Protein AF-A0A3R6HA87-F1 (afdb_monomer_lite)

Secondary structure (DSSP, 8-state):
---S-EETTT----HHHHHHTEETTTTEEEEEEEETT-SS-EEEEE-TTS-EE-TT--B--EEEEEEPPPPP--

Organism: NCBI:txid410072

Sequence (74 aa):
MSNGWIPTTERLPDQREFIESYVHSEYAAEFLVTIEGADKATTLYYSQTGVWFDEQGEPYKVVAWMPLPERYKG

Structure (mmCIF, N/CA/C/O backbone):
data_AF-A0A3R6HA87-F1
#
_entry.id   AF-A0A3R6HA87-F1
#
loop_
_atom_site.group_PDB
_atom_site.id
_atom_site.type_symbol
_atom_site.label_atom_id
_atom_site.label_alt_id
_atom_site.label_comp_id
_atom_site.label_asym_id
_atom_site.label_entity_id
_atom_site.label_seq_id
_atom_site.pdbx_PDB_ins_code
_atom_site.Cartn_x
_atom_site.Cartn_y
_atom_site.Cartn_z
_atom_site.occupancy
_atom_site.B_iso_or_equiv
_atom_site.auth_seq_id
_atom_site.auth_comp_id
_atom_site.auth_asym_id
_atom_site.auth_atom_id
_atom_site.pdbx_PDB_model_num
ATOM 1 N N . MET A 1 1 ? 0.018 -18.411 12.326 1.00 43.53 1 MET A N 1
ATOM 2 C CA . MET A 1 1 ? 0.443 -18.142 10.940 1.00 43.53 1 MET A CA 1
ATOM 3 C C . MET A 1 1 ? -0.048 -16.749 10.614 1.00 43.53 1 MET A C 1
ATOM 5 O O . MET A 1 1 ? -1.255 -16.550 10.657 1.00 43.53 1 MET A O 1
ATOM 9 N N . SER A 1 2 ? 0.841 -15.777 10.412 1.00 57.53 2 SER A N 1
ATOM 10 C CA . SER A 1 2 ? 0.426 -14.508 9.815 1.00 57.53 2 SER A CA 1
ATOM 11 C C . SER A 1 2 ? 0.002 -14.820 8.382 1.00 57.53 2 SER A C 1
ATOM 13 O O . SER A 1 2 ? 0.704 -15.498 7.638 1.00 57.53 2 SER A O 1
ATOM 15 N N . ASN A 1 3 ? -1.198 -14.406 8.013 1.00 83.88 3 ASN A N 1
ATOM 16 C CA . ASN A 1 3 ? -1.820 -14.599 6.703 1.00 83.88 3 ASN A CA 1
ATOM 17 C C . ASN A 1 3 ? -1.190 -13.707 5.608 1.00 83.88 3 ASN A C 1
ATOM 19 O O . ASN A 1 3 ? -1.885 -13.295 4.688 1.00 83.88 3 ASN A O 1
ATOM 23 N N . GLY A 1 4 ? 0.104 -13.383 5.724 1.00 90.56 4 GLY A N 1
ATOM 24 C CA . GLY A 1 4 ? 0.847 -12.508 4.810 1.00 90.56 4 GLY A CA 1
ATOM 25 C C . GLY A 1 4 ? 0.669 -11.004 5.043 1.00 90.56 4 GLY A C 1
ATOM 26 O O . GLY A 1 4 ? 1.489 -10.234 4.558 1.00 90.56 4 GLY A O 1
ATOM 27 N N . TRP A 1 5 ? -0.345 -10.585 5.805 1.00 96.25 5 TRP A N 1
ATOM 28 C CA . TRP A 1 5 ? -0.614 -9.175 6.094 1.00 96.25 5 TRP A CA 1
ATOM 29 C C . TRP A 1 5 ? 0.355 -8.587 7.117 1.00 96.25 5 TRP A C 1
ATOM 31 O O . TRP A 1 5 ? 0.623 -9.194 8.156 1.00 96.25 5 TRP A O 1
ATOM 41 N N . ILE A 1 6 ? 0.808 -7.369 6.834 1.00 97.44 6 ILE A N 1
ATOM 42 C CA . ILE A 1 6 ? 1.740 -6.599 7.652 1.00 97.44 6 ILE A CA 1
ATOM 43 C C . ILE A 1 6 ? 1.025 -5.324 8.105 1.00 97.44 6 ILE A C 1
ATOM 45 O O . ILE A 1 6 ? 0.689 -4.483 7.265 1.00 97.44 6 ILE A O 1
ATOM 49 N N . PRO A 1 7 ? 0.739 -5.159 9.407 1.00 97.81 7 PRO A N 1
ATOM 50 C CA . PRO A 1 7 ? 0.157 -3.927 9.921 1.00 97.81 7 PRO A CA 1
ATOM 51 C C . PRO A 1 7 ? 1.078 -2.733 9.661 1.00 97.81 7 PRO A C 1
ATOM 53 O O . PRO A 1 7 ? 2.289 -2.821 9.861 1.00 97.81 7 PRO A O 1
ATOM 56 N N . THR A 1 8 ? 0.521 -1.578 9.300 1.00 97.56 8 THR A N 1
ATOM 57 C CA . THR A 1 8 ? 1.329 -0.354 9.127 1.00 97.56 8 THR A CA 1
ATOM 58 C C . THR A 1 8 ? 1.933 0.139 10.445 1.00 97.56 8 THR A C 1
ATOM 60 O O . THR A 1 8 ? 2.933 0.853 10.438 1.00 97.56 8 THR A O 1
ATOM 63 N N . THR A 1 9 ? 1.377 -0.291 11.583 1.00 97.19 9 THR A N 1
ATOM 64 C CA . THR A 1 9 ? 1.951 -0.100 12.924 1.00 97.19 9 THR A CA 1
ATOM 65 C C . THR A 1 9 ? 3.175 -0.975 13.197 1.00 97.19 9 THR A C 1
ATOM 67 O O . THR A 1 9 ? 3.935 -0.667 14.112 1.00 97.19 9 THR A O 1
ATOM 70 N N . GLU A 1 10 ? 3.368 -2.058 12.439 1.00 97.25 10 GLU A N 1
ATOM 71 C CA . GLU A 1 10 ? 4.566 -2.897 12.493 1.00 97.25 10 GLU A CA 1
ATOM 72 C C . GLU A 1 10 ? 5.652 -2.320 11.582 1.00 97.25 10 GLU A C 1
ATOM 74 O O . GLU A 1 10 ? 6.751 -2.022 12.048 1.00 97.25 10 GLU A O 1
ATOM 79 N N . ARG A 1 11 ? 5.337 -2.132 10.292 1.00 96.44 11 ARG A N 1
ATOM 80 C CA . ARG A 1 11 ? 6.212 -1.460 9.322 1.00 96.44 11 ARG A CA 1
ATOM 81 C C . ARG A 1 11 ? 5.474 -1.068 8.045 1.00 96.44 11 ARG A C 1
ATOM 83 O O . ARG A 1 11 ? 4.409 -1.593 7.725 1.00 96.44 11 ARG A O 1
ATOM 90 N N . LEU A 1 12 ? 6.112 -0.198 7.273 1.00 97.50 12 LEU A N 1
ATOM 91 C CA . LEU A 1 12 ? 5.739 0.140 5.899 1.00 97.50 12 LEU A CA 1
ATOM 92 C C . LEU A 1 12 ? 6.570 -0.680 4.888 1.00 97.50 12 LEU A C 1
ATOM 94 O O . LEU A 1 12 ? 7.549 -1.319 5.303 1.00 97.50 12 LEU A O 1
ATOM 98 N N . PRO A 1 13 ? 6.199 -0.677 3.591 1.00 97.56 13 PRO A N 1
ATOM 99 C CA . PRO A 1 13 ? 7.033 -1.251 2.542 1.00 97.56 13 PRO A CA 1
ATOM 100 C C . PRO A 1 13 ? 8.425 -0.630 2.544 1.00 97.56 13 PRO A C 1
ATOM 102 O O . PRO A 1 13 ? 8.574 0.594 2.631 1.00 97.56 13 PRO A O 1
ATOM 105 N N . ASP A 1 14 ? 9.440 -1.479 2.461 1.00 96.00 14 ASP A N 1
ATOM 106 C CA . ASP A 1 14 ? 10.826 -1.055 2.373 1.00 96.00 14 ASP A CA 1
ATOM 107 C C . ASP A 1 14 ? 11.261 -0.808 0.919 1.00 96.00 14 ASP A C 1
ATOM 109 O O . ASP A 1 14 ? 10.488 -0.923 -0.036 1.00 96.00 14 ASP A O 1
ATOM 113 N N . GLN A 1 15 ? 12.531 -0.438 0.739 1.00 95.44 15 GLN A N 1
ATOM 114 C CA . GLN A 1 15 ? 13.082 -0.142 -0.580 1.00 95.44 15 GLN A CA 1
ATOM 115 C C . GLN A 1 15 ? 13.032 -1.348 -1.529 1.00 95.44 15 GLN A C 1
ATOM 117 O O . GLN A 1 15 ? 12.831 -1.168 -2.730 1.00 95.44 15 GLN A O 1
ATOM 122 N N . ARG A 1 16 ? 13.236 -2.568 -1.024 1.00 95.88 16 ARG A N 1
ATOM 123 C CA . ARG A 1 16 ? 13.232 -3.772 -1.856 1.00 95.88 16 ARG A CA 1
ATOM 124 C C . ARG A 1 16 ? 11.823 -4.036 -2.369 1.00 95.88 16 ARG A C 1
ATOM 126 O O . ARG A 1 16 ? 11.645 -4.223 -3.568 1.00 95.88 16 ARG A O 1
ATOM 133 N N . GLU A 1 17 ? 10.841 -3.994 -1.481 1.00 96.50 17 GLU A N 1
ATOM 134 C CA . GLU A 1 17 ? 9.436 -4.247 -1.811 1.00 96.50 17 GLU A CA 1
ATOM 135 C C . GLU A 1 17 ? 8.874 -3.163 -2.734 1.00 96.50 17 GLU A C 1
ATOM 137 O O . GLU A 1 17 ? 8.102 -3.462 -3.648 1.00 96.50 17 GLU A O 1
ATOM 142 N N . PHE A 1 18 ? 9.322 -1.917 -2.548 1.00 96.75 18 PHE A N 1
ATOM 143 C CA . PHE A 1 18 ? 9.031 -0.812 -3.454 1.00 96.75 18 PHE A CA 1
ATOM 144 C C . PHE A 1 18 ? 9.554 -1.085 -4.870 1.00 96.75 18 PHE A C 1
ATOM 146 O O . PHE A 1 18 ? 8.824 -0.903 -5.838 1.00 96.75 18 PHE A O 1
ATOM 153 N N . ILE A 1 19 ? 10.810 -1.528 -5.008 1.00 96.19 19 ILE A N 1
ATOM 154 C CA . ILE A 1 19 ? 11.420 -1.811 -6.317 1.00 96.19 19 ILE A CA 1
ATOM 155 C C . ILE A 1 19 ? 10.750 -3.014 -6.990 1.00 96.19 19 ILE A C 1
ATOM 157 O O . ILE A 1 19 ? 10.463 -2.961 -8.184 1.00 96.19 19 ILE A O 1
ATOM 161 N N . GLU A 1 20 ? 10.495 -4.089 -6.241 1.00 95.81 20 GLU A N 1
ATOM 162 C CA . GLU A 1 20 ? 9.872 -5.313 -6.764 1.00 95.81 20 GLU A CA 1
ATOM 163 C C . GLU A 1 20 ? 8.429 -5.076 -7.242 1.00 95.81 20 GLU A C 1
ATOM 165 O O . GLU A 1 20 ? 7.991 -5.722 -8.194 1.00 95.81 20 GLU A O 1
ATOM 170 N N . SER A 1 21 ? 7.722 -4.121 -6.631 1.00 96.56 21 SER A N 1
ATOM 171 C CA . SER A 1 21 ? 6.321 -3.801 -6.946 1.00 96.56 21 SER A CA 1
ATOM 172 C C . SER A 1 21 ? 6.160 -2.499 -7.745 1.00 96.56 21 SER A C 1
ATOM 174 O O . SER A 1 21 ? 5.052 -1.975 -7.848 1.00 96.56 21 SER A O 1
ATOM 176 N N . TYR A 1 22 ? 7.252 -1.951 -8.293 1.00 97.00 22 TYR A N 1
ATOM 177 C CA . TYR A 1 22 ? 7.252 -0.649 -8.962 1.00 97.00 22 TYR A CA 1
ATOM 178 C C . TYR A 1 22 ? 6.448 -0.659 -10.269 1.00 97.00 22 TYR A C 1
ATOM 180 O O . TYR A 1 22 ? 6.720 -1.429 -11.194 1.00 97.00 22 TYR A O 1
ATOM 188 N N . VAL A 1 23 ? 5.498 0.266 -10.371 1.00 95.81 23 VAL A N 1
ATOM 189 C CA . VAL A 1 23 ? 4.660 0.526 -11.539 1.00 95.81 23 VAL A CA 1
ATOM 190 C C . VAL A 1 23 ? 5.122 1.827 -12.185 1.00 95.81 23 VAL A C 1
ATOM 192 O O . VAL A 1 23 ? 4.979 2.918 -11.635 1.00 95.81 23 VAL A O 1
ATOM 195 N N . HIS A 1 24 ? 5.699 1.708 -13.382 1.00 94.94 24 HIS A N 1
ATOM 196 C CA . HIS A 1 24 ? 6.342 2.837 -14.054 1.00 94.94 24 HIS A CA 1
ATOM 197 C C . HIS A 1 24 ? 5.365 3.955 -14.444 1.00 94.94 24 HIS A C 1
ATOM 199 O O . HIS A 1 24 ? 5.750 5.117 -14.382 1.00 94.94 24 HIS A O 1
ATOM 205 N N . SER A 1 25 ? 4.124 3.625 -14.828 1.00 93.0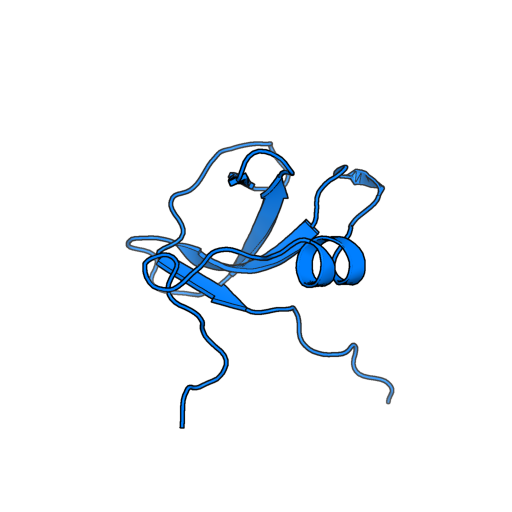0 25 SER A N 1
ATOM 206 C CA . SER A 1 25 ? 3.121 4.629 -15.222 1.00 93.00 25 SER A CA 1
ATOM 207 C C . SER A 1 25 ? 2.722 5.543 -14.066 1.00 93.00 25 SER A C 1
ATOM 209 O O . SER A 1 25 ? 2.555 6.740 -14.273 1.00 93.00 25 SER A O 1
ATOM 211 N N . GLU A 1 26 ? 2.664 4.994 -12.852 1.00 94.06 26 GLU A N 1
ATOM 212 C CA . GLU A 1 26 ? 2.239 5.712 -11.645 1.00 94.06 26 GLU A CA 1
ATOM 213 C C . GLU A 1 26 ? 3.408 6.302 -10.853 1.00 94.06 26 GLU A C 1
ATOM 215 O O . GLU A 1 26 ? 3.213 6.970 -9.839 1.00 94.06 26 GLU A O 1
ATOM 220 N N . TYR A 1 27 ? 4.647 6.028 -11.278 1.00 94.31 27 TYR A N 1
ATOM 221 C CA . TYR A 1 27 ? 5.868 6.375 -10.547 1.00 94.31 27 TYR A CA 1
ATOM 222 C C . TYR A 1 27 ? 5.857 5.921 -9.069 1.00 94.31 27 TYR A C 1
ATOM 224 O O . TYR A 1 27 ? 6.508 6.526 -8.212 1.00 94.31 27 TYR A O 1
ATOM 232 N N . ALA A 1 28 ? 5.158 4.824 -8.774 1.00 97.62 28 ALA A N 1
ATOM 233 C CA . ALA A 1 28 ? 4.879 4.323 -7.430 1.00 97.62 28 ALA A CA 1
ATOM 234 C C . ALA A 1 28 ? 4.838 2.789 -7.408 1.00 97.62 28 ALA A C 1
ATOM 236 O O . ALA A 1 28 ? 4.940 2.155 -8.452 1.00 97.62 28 ALA A O 1
ATOM 237 N N . ALA A 1 29 ? 4.723 2.183 -6.227 1.00 98.06 29 ALA A N 1
ATOM 238 C CA . ALA A 1 29 ? 4.675 0.729 -6.070 1.00 98.06 29 ALA A CA 1
ATOM 239 C C . ALA A 1 29 ? 3.265 0.250 -5.693 1.00 98.06 29 ALA A C 1
ATOM 241 O O . ALA A 1 29 ? 2.640 0.851 -4.826 1.00 98.06 29 ALA A O 1
ATOM 242 N N . GLU A 1 30 ? 2.753 -0.806 -6.324 1.00 98.50 30 GLU A N 1
ATOM 243 C CA . GLU A 1 30 ? 1.385 -1.298 -6.088 1.00 98.50 30 GLU A CA 1
ATOM 244 C C . GLU A 1 30 ? 1.353 -2.453 -5.079 1.00 98.50 30 GLU A C 1
ATOM 246 O O . GLU A 1 30 ? 2.112 -3.416 -5.19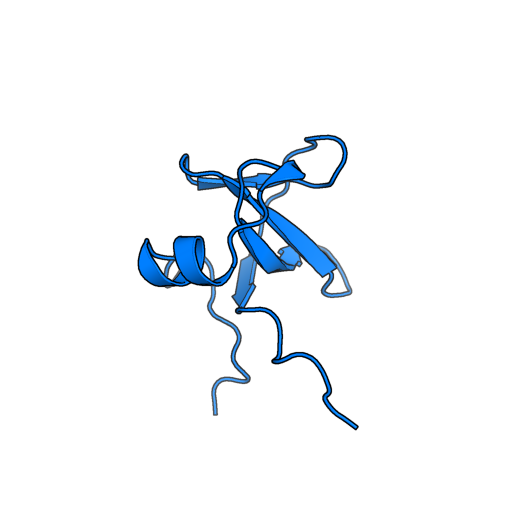1 1.00 98.50 30 GLU A O 1
ATOM 251 N N . PHE A 1 31 ? 0.436 -2.387 -4.110 1.00 98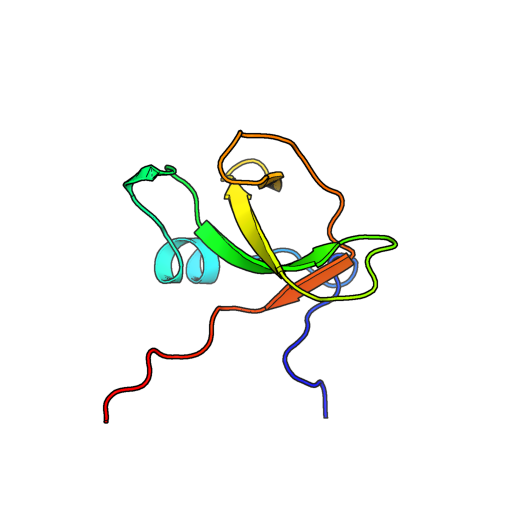.38 31 PHE A N 1
ATOM 252 C CA . PHE A 1 31 ? 0.281 -3.413 -3.075 1.00 98.38 31 PHE A CA 1
ATOM 253 C C . PHE A 1 31 ? -1.183 -3.759 -2.826 1.00 98.38 31 PHE A C 1
ATOM 255 O O . PHE A 1 31 ? -2.075 -2.945 -3.065 1.00 98.38 31 PHE A O 1
ATOM 262 N N . LEU A 1 32 ? -1.422 -4.942 -2.252 1.00 98.19 32 LEU A N 1
ATOM 263 C CA . LEU A 1 32 ? -2.689 -5.236 -1.587 1.00 98.19 32 LEU A CA 1
ATOM 264 C C . LEU A 1 32 ? -2.730 -4.518 -0.243 1.00 98.19 32 LEU A C 1
ATOM 266 O O . LEU A 1 32 ? -1.777 -4.575 0.536 1.00 98.19 32 LEU A O 1
ATOM 270 N N . VAL A 1 33 ? -3.858 -3.886 0.052 1.00 98.50 33 VAL A N 1
ATOM 271 C CA . VAL A 1 33 ? -4.055 -3.087 1.258 1.00 98.50 33 VAL A CA 1
ATOM 272 C C . VAL A 1 33 ? -5.419 -3.345 1.887 1.00 98.50 33 VAL A C 1
ATOM 274 O O . VAL A 1 33 ? -6.396 -3.674 1.214 1.00 98.50 33 VAL A O 1
ATOM 277 N N . THR A 1 34 ? -5.492 -3.144 3.199 1.00 98.12 34 THR A N 1
ATOM 278 C CA . THR A 1 34 ? -6.743 -2.922 3.926 1.00 98.12 34 THR A CA 1
ATOM 279 C C . THR A 1 34 ? -6.778 -1.460 4.358 1.00 98.12 34 THR A C 1
ATOM 281 O O . THR A 1 34 ? -5.902 -1.008 5.101 1.00 98.12 34 THR A O 1
ATOM 284 N N . ILE A 1 35 ? -7.772 -0.717 3.876 1.00 98.44 35 ILE A N 1
ATOM 285 C CA . ILE A 1 35 ? -7.996 0.689 4.234 1.00 98.44 35 ILE A CA 1
ATOM 286 C C . ILE A 1 35 ? -8.716 0.749 5.588 1.00 98.44 35 ILE A C 1
ATOM 288 O O . ILE A 1 35 ? -9.533 -0.117 5.907 1.00 98.44 35 ILE A O 1
ATOM 292 N N . GLU A 1 36 ? -8.408 1.754 6.407 1.00 98.25 36 GLU A N 1
ATOM 293 C CA . GLU A 1 36 ? -9.087 1.971 7.684 1.00 98.25 36 GLU A CA 1
ATOM 294 C C . GLU A 1 36 ? -10.605 2.099 7.482 1.00 98.25 36 GLU A C 1
ATOM 296 O O . GLU A 1 36 ? -11.074 2.954 6.736 1.00 98.25 36 GLU A O 1
ATOM 301 N N . GLY A 1 37 ? -11.373 1.243 8.161 1.00 96.81 37 GLY A N 1
ATOM 302 C CA . GLY A 1 37 ? -12.837 1.242 8.090 1.00 96.81 37 GLY A CA 1
ATOM 303 C C . GLY A 1 37 ? -13.434 0.583 6.842 1.00 96.81 37 GLY A C 1
ATOM 304 O O . GLY A 1 37 ? -14.654 0.567 6.714 1.00 96.81 37 GLY A O 1
ATOM 305 N N . ALA A 1 38 ? -12.620 0.025 5.939 1.00 96.50 38 ALA A N 1
ATOM 306 C CA . ALA A 1 38 ? -13.116 -0.711 4.780 1.00 96.50 38 ALA A CA 1
ATOM 307 C C . ALA A 1 38 ? -13.438 -2.177 5.121 1.00 96.50 38 ALA A C 1
ATOM 309 O O . ALA A 1 38 ? -12.666 -2.857 5.796 1.00 96.50 38 ALA A O 1
ATOM 310 N N . ASP A 1 39 ? -14.545 -2.693 4.577 1.00 94.75 39 ASP A N 1
ATOM 311 C CA . ASP A 1 39 ? -14.966 -4.093 4.761 1.00 94.75 39 ASP A CA 1
ATOM 312 C C . ASP A 1 39 ? -14.176 -5.092 3.896 1.00 94.75 39 ASP A C 1
ATOM 314 O O . ASP A 1 39 ? -14.242 -6.305 4.106 1.00 94.75 39 ASP A O 1
ATOM 318 N N . LYS A 1 40 ? -13.473 -4.602 2.868 1.00 95.81 40 LYS A N 1
ATOM 319 C CA . LYS A 1 40 ? -12.757 -5.419 1.882 1.00 95.81 40 LYS A CA 1
ATOM 320 C C . LYS A 1 40 ? -11.376 -4.844 1.604 1.00 95.81 40 LYS A C 1
ATOM 322 O O . LYS A 1 40 ? -11.193 -3.629 1.584 1.00 95.81 40 LYS A O 1
ATOM 327 N N . ALA A 1 41 ? -10.432 -5.740 1.338 1.00 97.25 41 ALA A N 1
ATOM 328 C CA . ALA A 1 41 ? -9.137 -5.373 0.789 1.00 97.25 41 ALA A CA 1
ATOM 329 C C . ALA A 1 41 ? -9.271 -4.866 -0.657 1.00 97.25 41 ALA A C 1
ATOM 331 O O . ALA A 1 41 ? -10.196 -5.242 -1.381 1.00 97.25 41 ALA A O 1
ATOM 332 N N . THR A 1 42 ? -8.314 -4.040 -1.062 1.00 97.94 42 THR A N 1
ATOM 333 C CA . THR A 1 42 ? -8.171 -3.478 -2.412 1.00 97.94 42 THR A CA 1
ATOM 334 C C . THR A 1 42 ? -6.684 -3.360 -2.756 1.00 97.94 42 THR A C 1
ATOM 336 O O . THR A 1 42 ? -5.840 -3.786 -1.964 1.00 97.94 42 THR A O 1
ATOM 339 N N . THR A 1 43 ? -6.345 -2.791 -3.910 1.00 98.31 43 THR A N 1
ATOM 340 C CA . THR A 1 43 ? -4.992 -2.305 -4.197 1.00 98.31 43 THR A CA 1
ATOM 341 C C . THR A 1 43 ? -4.911 -0.787 -4.077 1.00 98.31 43 THR A C 1
ATOM 343 O O . THR A 1 43 ? -5.916 -0.095 -4.238 1.00 98.31 43 THR A O 1
ATOM 346 N N . LEU A 1 44 ? -3.722 -0.288 -3.735 1.00 98.69 44 LEU A N 1
ATOM 347 C CA . LEU A 1 44 ? -3.341 1.125 -3.795 1.00 98.69 44 LEU A CA 1
ATOM 348 C C . LEU A 1 44 ? -1.870 1.235 -4.206 1.00 98.69 44 LEU A C 1
ATOM 350 O O . LEU A 1 44 ? -1.087 0.292 -4.033 1.00 98.69 44 LEU A O 1
ATOM 354 N N . TYR A 1 45 ? -1.492 2.418 -4.675 1.00 98.69 45 TYR A N 1
ATOM 355 C CA . TYR A 1 45 ? -0.110 2.797 -4.915 1.00 98.69 45 TYR A CA 1
ATOM 356 C C . TYR A 1 45 ? 0.518 3.386 -3.657 1.00 98.69 45 TYR A C 1
ATOM 358 O O . TYR A 1 45 ? -0.108 4.144 -2.920 1.00 98.69 45 TYR A O 1
ATOM 366 N N . TYR A 1 46 ? 1.780 3.051 -3.427 1.00 98.50 46 TYR A N 1
ATOM 367 C CA . TYR A 1 46 ? 2.615 3.576 -2.361 1.00 98.50 46 TYR A CA 1
ATOM 368 C C . TYR A 1 46 ? 3.703 4.459 -2.959 1.00 98.50 46 TYR A C 1
ATOM 370 O O . TYR A 1 46 ? 4.484 4.015 -3.807 1.00 98.50 46 TYR A O 1
ATOM 378 N N . SER A 1 47 ? 3.758 5.718 -2.534 1.00 96.81 47 SER A N 1
ATOM 379 C CA . SER A 1 47 ? 4.752 6.681 -3.002 1.00 96.81 47 SER A CA 1
ATOM 380 C C . SER A 1 47 ? 6.095 6.514 -2.283 1.00 96.81 47 SER A C 1
ATOM 382 O O . SER A 1 47 ? 6.180 5.992 -1.172 1.00 96.81 47 SER A O 1
ATOM 384 N N . GLN A 1 48 ? 7.161 7.071 -2.867 1.00 92.81 48 GLN A N 1
ATOM 385 C CA . GLN A 1 48 ? 8.471 7.167 -2.202 1.00 92.81 48 GLN A CA 1
ATOM 386 C C . GLN A 1 48 ? 8.430 7.986 -0.900 1.00 92.81 48 GLN A C 1
ATOM 388 O O . GLN A 1 48 ? 9.320 7.865 -0.062 1.00 92.81 48 GLN A O 1
ATOM 393 N N . THR A 1 49 ? 7.413 8.836 -0.733 1.00 92.44 49 THR A N 1
ATOM 394 C CA . THR A 1 49 ? 7.214 9.679 0.453 1.00 92.44 49 THR A CA 1
ATOM 395 C C . THR A 1 49 ? 6.344 9.021 1.524 1.00 92.44 49 THR A C 1
ATOM 397 O O . THR A 1 49 ? 6.115 9.627 2.567 1.00 92.44 49 THR A O 1
ATOM 400 N N . GLY A 1 50 ? 5.875 7.793 1.295 1.00 94.44 50 GLY A N 1
ATOM 401 C CA . GLY A 1 50 ? 5.102 7.035 2.271 1.00 94.44 50 GLY A CA 1
ATOM 402 C C . GLY A 1 50 ? 3.589 7.254 2.224 1.00 94.44 50 GLY A C 1
ATOM 403 O O . GLY A 1 50 ? 2.900 6.954 3.199 1.00 94.44 50 GLY A O 1
ATOM 404 N N . VAL A 1 51 ? 3.065 7.792 1.121 1.00 97.31 51 VAL A N 1
ATOM 405 C CA . VAL A 1 51 ? 1.630 8.045 0.931 1.00 97.31 51 VAL A CA 1
ATOM 406 C C . VAL A 1 51 ? 1.001 6.895 0.154 1.00 97.31 51 VAL A C 1
ATOM 408 O O . VAL A 1 51 ? 1.554 6.453 -0.850 1.00 97.31 51 VAL A O 1
ATOM 411 N N . TRP A 1 52 ? -0.169 6.447 0.609 1.00 98.56 52 TRP A N 1
ATOM 412 C CA . TRP A 1 52 ? -1.015 5.485 -0.093 1.00 98.56 52 TRP A CA 1
ATOM 413 C C . TRP A 1 52 ? -2.092 6.219 -0.883 1.00 98.56 52 TRP A C 1
ATOM 415 O O . TRP A 1 52 ? -2.794 7.038 -0.291 1.00 98.56 52 TRP A O 1
ATOM 425 N N . PHE A 1 53 ? -2.234 5.933 -2.176 1.00 98.50 53 PHE A N 1
ATOM 426 C CA . PHE A 1 53 ? -3.174 6.634 -3.050 1.00 98.50 53 PHE A CA 1
ATOM 427 C C . PHE A 1 53 ? -3.745 5.740 -4.158 1.00 98.50 53 PHE A C 1
ATOM 429 O O . PHE A 1 53 ? -3.165 4.704 -4.487 1.00 98.50 53 PHE A O 1
ATOM 436 N N . ASP A 1 54 ? -4.909 6.110 -4.692 1.00 97.81 54 ASP A N 1
ATOM 437 C CA . ASP A 1 54 ? -5.559 5.402 -5.806 1.00 97.81 54 ASP A CA 1
ATOM 438 C C . ASP A 1 54 ? -5.137 5.948 -7.185 1.00 97.81 54 ASP A C 1
ATOM 440 O O . ASP A 1 54 ? -4.326 6.861 -7.288 1.00 97.81 54 ASP A O 1
ATOM 444 N N . GLU A 1 55 ? -5.699 5.409 -8.269 1.00 96.06 55 G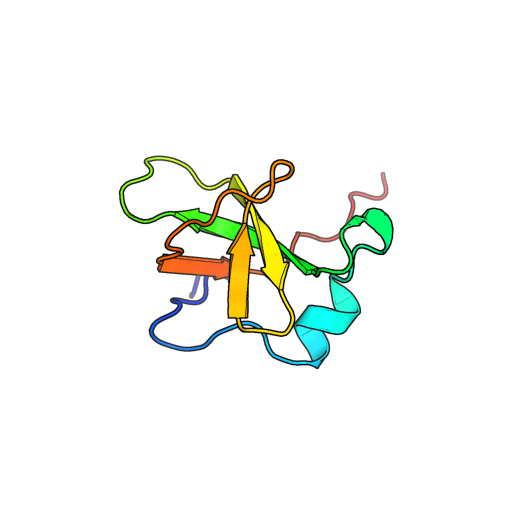LU A N 1
ATOM 445 C CA . GLU A 1 55 ? -5.427 5.854 -9.650 1.00 96.06 55 GLU A CA 1
ATOM 446 C C . GLU A 1 55 ? -5.753 7.342 -9.911 1.00 96.06 55 GLU A C 1
ATOM 448 O O . GLU A 1 55 ? -5.272 7.921 -10.883 1.00 96.06 55 GLU A O 1
ATOM 453 N N . GLN A 1 56 ? -6.575 7.982 -9.069 1.00 96.50 56 GLN A N 1
ATOM 454 C CA . GLN A 1 56 ? -6.906 9.409 -9.173 1.00 96.50 56 GLN A CA 1
ATOM 455 C C . GLN A 1 56 ? -5.976 10.288 -8.324 1.00 96.50 56 GLN A C 1
ATOM 457 O O . GLN A 1 56 ? -6.068 11.516 -8.386 1.00 96.50 56 GLN A O 1
ATOM 462 N N . GLY A 1 57 ? -5.068 9.685 -7.551 1.00 95.62 57 GLY A N 1
ATOM 463 C CA . GLY A 1 57 ? -4.190 10.391 -6.623 1.00 95.62 57 GLY A CA 1
ATOM 464 C C . GLY A 1 57 ? -4.830 10.689 -5.267 1.00 95.62 57 GLY A C 1
ATOM 465 O O . GLY A 1 57 ? -4.226 11.421 -4.480 1.00 95.62 57 GLY A O 1
ATOM 466 N N . GLU A 1 58 ? -6.020 10.153 -4.973 1.00 97.88 58 GLU A N 1
ATOM 467 C CA . GLU A 1 58 ? -6.691 10.399 -3.694 1.00 97.88 58 GLU A CA 1
ATOM 468 C C . GLU A 1 58 ? -5.985 9.610 -2.579 1.00 97.88 58 GLU A C 1
ATOM 470 O O . GLU A 1 58 ? -5.777 8.401 -2.727 1.00 97.88 58 GLU A O 1
ATOM 475 N N . PRO A 1 59 ? -5.582 10.253 -1.468 1.00 98.19 59 PRO A N 1
ATOM 476 C CA . PRO A 1 59 ? -4.858 9.582 -0.399 1.00 98.19 59 PRO A CA 1
ATOM 477 C C . PRO A 1 59 ? -5.783 8.804 0.547 1.00 98.19 59 PRO A C 1
ATOM 479 O O . PRO A 1 59 ? -6.835 9.289 0.959 1.00 98.19 59 PRO A O 1
ATOM 482 N N . TYR A 1 60 ? -5.326 7.638 1.011 1.00 98.44 60 TYR A N 1
ATOM 483 C CA . TYR A 1 60 ? -6.059 6.806 1.972 1.00 98.44 60 TYR A CA 1
ATOM 484 C C . TYR A 1 60 ? -5.207 6.407 3.174 1.00 98.44 60 TYR A C 1
ATOM 486 O O . TYR A 1 60 ? -3.987 6.248 3.102 1.00 98.44 60 TYR A O 1
ATOM 494 N N . LYS A 1 61 ? -5.876 6.169 4.306 1.00 98.25 61 LYS A N 1
ATOM 495 C CA . LYS A 1 61 ? -5.244 5.593 5.493 1.00 98.25 61 LYS A CA 1
ATOM 496 C C . LYS A 1 61 ? -5.284 4.069 5.425 1.00 98.25 61 LYS A C 1
ATOM 498 O O . LYS A 1 61 ? -6.347 3.467 5.532 1.00 98.25 61 LYS A O 1
ATOM 503 N N . VAL A 1 62 ? -4.118 3.448 5.282 1.00 98.50 62 VAL A N 1
ATOM 504 C CA . VAL A 1 62 ? -3.952 1.987 5.229 1.00 98.50 62 VAL A CA 1
ATOM 505 C C . VAL A 1 62 ? -3.588 1.437 6.609 1.00 98.50 62 VAL A C 1
ATOM 507 O O . VAL A 1 62 ? -2.703 1.967 7.285 1.00 98.50 62 VAL A O 1
ATOM 510 N N . VAL A 1 63 ? -4.258 0.361 7.033 1.00 98.25 63 VAL A N 1
ATOM 511 C CA . VAL A 1 63 ? -4.018 -0.301 8.333 1.00 98.25 63 VAL A CA 1
ATOM 512 C C . VAL A 1 63 ? -3.171 -1.565 8.217 1.00 98.25 63 VAL A C 1
ATOM 514 O O . VAL A 1 63 ? -2.466 -1.920 9.159 1.00 98.25 63 VAL A O 1
ATOM 517 N N . ALA A 1 64 ? -3.200 -2.231 7.064 1.00 98.12 64 ALA A N 1
ATOM 518 C CA . ALA A 1 64 ? -2.362 -3.387 6.772 1.00 98.12 64 ALA A CA 1
ATOM 519 C C . ALA A 1 64 ? -2.109 -3.500 5.269 1.00 98.12 64 ALA A C 1
ATOM 521 O O . ALA A 1 64 ? -2.951 -3.093 4.468 1.00 98.12 64 ALA A O 1
ATOM 522 N N . TRP A 1 65 ? -0.973 -4.076 4.895 1.00 98.31 65 TRP A N 1
ATOM 523 C CA . TRP A 1 65 ? -0.566 -4.242 3.503 1.00 98.31 65 TRP A CA 1
ATOM 524 C C . TRP A 1 65 ? 0.164 -5.570 3.283 1.00 98.31 65 TRP A C 1
ATOM 526 O O . TRP A 1 65 ? 0.585 -6.224 4.241 1.00 98.31 65 TRP A O 1
ATOM 536 N N . MET A 1 66 ? 0.295 -5.975 2.022 1.00 97.31 66 MET A N 1
ATOM 537 C CA . MET A 1 66 ? 1.173 -7.062 1.587 1.00 97.31 66 MET A CA 1
ATOM 538 C C . MET A 1 66 ? 1.521 -6.927 0.092 1.00 97.31 66 MET A C 1
ATOM 540 O O . MET A 1 66 ? 0.765 -6.291 -0.651 1.00 97.31 66 MET A O 1
ATOM 544 N N . PRO A 1 67 ? 2.624 -7.535 -0.383 1.00 96.62 67 PRO A N 1
ATOM 545 C CA . PRO A 1 67 ? 2.915 -7.631 -1.813 1.00 96.62 67 PRO A CA 1
ATOM 546 C C . PRO A 1 67 ? 1.773 -8.288 -2.596 1.00 96.62 67 PRO A C 1
ATOM 548 O O . PRO A 1 67 ? 1.056 -9.148 -2.075 1.00 96.62 67 PRO A O 1
ATOM 551 N N . LEU A 1 68 ? 1.628 -7.909 -3.867 1.00 95.38 68 LEU A N 1
ATOM 552 C CA . LEU A 1 68 ? 0.735 -8.613 -4.784 1.00 95.38 68 LEU A CA 1
ATOM 553 C C . LEU A 1 68 ? 1.172 -10.084 -4.927 1.00 95.38 68 LEU A C 1
ATOM 555 O O . LEU A 1 68 ? 2.372 -10.374 -4.921 1.00 95.38 68 LEU A O 1
ATOM 559 N N . PRO A 1 69 ? 0.226 -11.029 -5.069 1.00 92.00 69 PRO A N 1
ATOM 560 C CA . PRO A 1 69 ? 0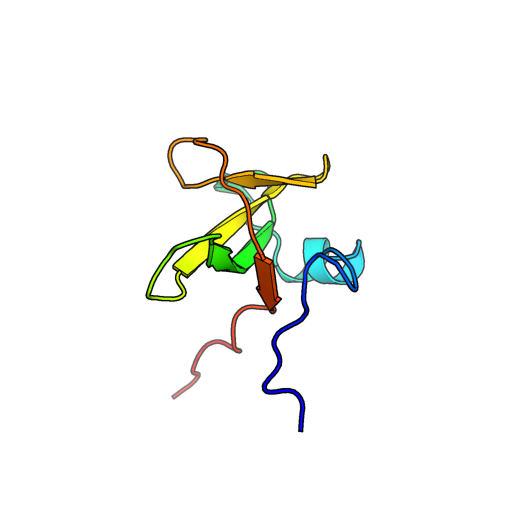.573 -12.416 -5.342 1.00 92.00 69 PRO A CA 1
ATOM 561 C C . PRO A 1 69 ? 1.297 -12.536 -6.686 1.00 92.00 69 PRO A C 1
ATOM 563 O O . PRO A 1 69 ? 1.089 -11.734 -7.602 1.00 92.00 69 PRO A O 1
ATOM 566 N N . GLU A 1 70 ? 2.111 -13.583 -6.832 1.00 90.19 70 GLU A N 1
ATOM 567 C CA . GLU A 1 70 ? 2.711 -13.890 -8.126 1.00 90.19 70 GLU A CA 1
ATOM 568 C C . GLU A 1 70 ? 1.627 -14.047 -9.197 1.00 90.19 70 GLU A C 1
ATOM 570 O O . GLU A 1 70 ? 0.582 -14.669 -8.978 1.00 90.19 70 GLU A O 1
ATOM 575 N N . ARG A 1 71 ? 1.898 -13.500 -10.387 1.00 88.69 71 ARG A N 1
ATOM 576 C CA . ARG A 1 71 ? 1.012 -13.665 -11.541 1.00 88.69 71 ARG A CA 1
ATOM 577 C C . ARG A 1 71 ? 0.787 -15.152 -11.798 1.00 88.69 71 ARG A C 1
ATOM 579 O O . ARG A 1 71 ? 1.746 -15.915 -11.908 1.00 88.69 71 ARG A O 1
ATOM 586 N N . TYR A 1 72 ? -0.473 -15.542 -11.949 1.00 92.94 72 TYR A N 1
ATOM 587 C CA . TYR A 1 72 ? -0.828 -16.899 -12.343 1.00 92.94 72 TYR A CA 1
ATOM 588 C C . TYR A 1 72 ? -0.257 -17.214 -13.736 1.00 92.94 72 TYR A C 1
ATOM 590 O O . TYR A 1 72 ? -0.421 -16.420 -14.663 1.00 92.94 72 TYR A O 1
ATOM 598 N N . LYS A 1 73 ? 0.438 -18.352 -13.872 1.00 91.25 73 LYS A N 1
ATOM 599 C CA . LYS A 1 73 ? 1.190 -18.711 -15.091 1.00 91.25 73 LYS A CA 1
ATOM 600 C C . LYS A 1 73 ? 0.509 -19.737 -16.004 1.00 91.25 73 LYS A C 1
ATOM 602 O O . LYS A 1 73 ? 0.996 -19.903 -17.117 1.00 91.25 73 LYS A O 1
ATOM 607 N N . GLY A 1 74 ? -0.620 -20.324 -15.592 1.00 81.94 74 GLY A N 1
ATOM 608 C CA . GLY A 1 74 ? -1.282 -21.402 -16.341 1.00 81.94 74 GLY A CA 1
ATOM 609 C C . GLY A 1 74 ? -0.565 -22.738 -16.214 1.00 81.94 74 GLY A C 1
ATOM 610 O O . GLY A 1 74 ? 0.679 -22.760 -16.330 1.00 81.94 74 GLY A O 1
#

InterPro domains:
  IPR007539 Domain of unknown function DUF551 [PF04448] (4-70)

pLDDT: mean 94.8, 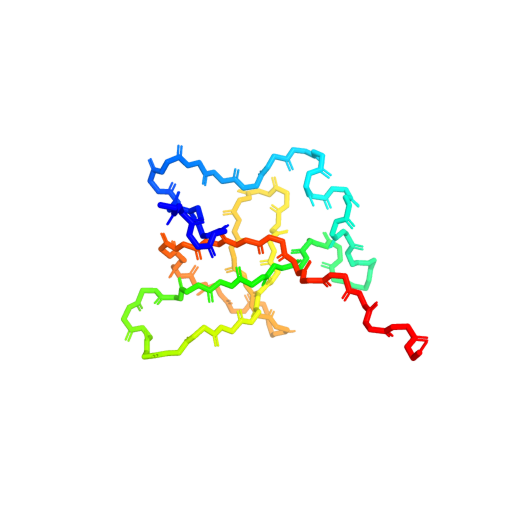std 8.08, range [43.53, 98.69]

Foldseek 3Di:
DPPQKDFVVRHDDDPVQFVVQPDPVVRFGKWWFDFVPDPDIDIFTAHPVGFTAHPVRHTTHTGIIHHDDPPDDD

Radius of gyration: 12.03 Å; chains: 1; bounding box: 28×32×29 Å